Protein AF-A0A0R2NVL0-F1 (afdb_monomer_lite)

Radius of gyration: 11.82 Å; chains: 1; bounding box: 31×26×32 Å

Sequence (84 aa):
METGILKAIDLKTAAEQYFFVTVQRYADWILVKSLQSIKPFELLLNQRDLRVSAHHAVAACGNQRYEFNDDTGGLITQLSAWAG

Foldseek 3Di:
DDWFKKWKAQQVPRDIDIATWDWDDDPQKIWIFGPDPVDTDIDIDGLCQWDADQAWIWGDDVRMIIITGHPVSPVSVVSVVSND

Secondary structure (DSSP, 8-state):
--EEEEEEEETTT--EEEEEEEEEEETTEEEEEE--TTS--EEEEEGGGEEEETTEEEEEETTEEEEEE-TTSHHHHHHHHH--

pLDDT: mean 90.4, std 6.97, range [63.59, 96.94]

Organism: NCBI:txid1413187

Structure (mmCIF, N/CA/C/O backbone):
data_AF-A0A0R2NVL0-F1
#
_entry.id   AF-A0A0R2NVL0-F1
#
loop_
_atom_site.group_PDB
_atom_site.id
_atom_site.type_symbol
_atom_site.label_atom_id
_atom_site.label_alt_id
_atom_site.label_comp_id
_atom_site.label_asym_id
_atom_site.label_entity_id
_atom_site.label_seq_id
_atom_site.pdbx_PDB_ins_code
_atom_site.Cartn_x
_atom_site.Cartn_y
_atom_site.Cartn_z
_atom_site.occupancy
_atom_site.B_iso_or_equiv
_atom_site.auth_seq_id
_atom_site.auth_comp_id
_atom_site.auth_asym_id
_atom_site.auth_atom_id
_atom_site.pdbx_PDB_model_num
ATOM 1 N N . MET A 1 1 ? 15.311 1.954 -4.067 1.00 73.31 1 MET A N 1
ATOM 2 C CA . MET A 1 1 ? 14.282 1.480 -3.117 1.00 73.31 1 MET A CA 1
ATOM 3 C C . MET A 1 1 ? 13.426 2.687 -2.868 1.00 73.31 1 MET A C 1
ATOM 5 O O . MET A 1 1 ? 13.879 3.584 -2.168 1.00 73.31 1 MET A O 1
ATOM 9 N N . GLU A 1 2 ? 12.273 2.738 -3.519 1.00 87.81 2 GLU A N 1
ATOM 10 C CA . GLU A 1 2 ? 11.436 3.930 -3.479 1.00 87.81 2 GLU A CA 1
ATOM 11 C C . GLU A 1 2 ? 10.612 3.988 -2.194 1.00 87.81 2 GLU A C 1
ATOM 13 O O . GLU A 1 2 ? 10.185 2.962 -1.652 1.00 87.81 2 GLU A O 1
ATOM 18 N N . THR A 1 3 ? 10.421 5.205 -1.699 1.00 90.94 3 THR A N 1
ATOM 19 C CA . THR A 1 3 ? 9.652 5.505 -0.494 1.00 90.94 3 THR A CA 1
ATOM 20 C C . THR A 1 3 ? 8.534 6.478 -0.831 1.00 90.94 3 THR A C 1
ATOM 22 O O . THR A 1 3 ? 8.557 7.140 -1.864 1.00 90.94 3 THR A O 1
ATOM 25 N N . GLY A 1 4 ? 7.526 6.558 0.028 1.00 91.88 4 GLY A N 1
ATOM 26 C CA . GLY A 1 4 ? 6.429 7.496 -0.175 1.00 91.88 4 GLY A CA 1
ATOM 27 C C . GLY A 1 4 ? 5.450 7.502 0.981 1.00 91.88 4 GLY A C 1
ATOM 28 O O . GLY A 1 4 ? 5.720 6.950 2.051 1.00 91.88 4 GLY A O 1
ATOM 29 N N . ILE A 1 5 ? 4.310 8.149 0.770 1.00 93.19 5 ILE A N 1
ATOM 30 C CA . ILE A 1 5 ? 3.261 8.270 1.773 1.00 93.19 5 ILE A CA 1
ATOM 31 C C . ILE A 1 5 ? 2.156 7.273 1.463 1.00 93.19 5 ILE A C 1
ATOM 33 O O . ILE A 1 5 ? 1.584 7.259 0.377 1.00 93.19 5 ILE A O 1
ATOM 37 N N . LEU A 1 6 ? 1.821 6.460 2.457 1.00 94.75 6 LEU A N 1
ATOM 38 C CA . LEU A 1 6 ? 0.615 5.655 2.455 1.00 94.75 6 LEU A CA 1
ATOM 39 C C . LEU A 1 6 ? -0.430 6.315 3.347 1.00 94.75 6 LEU A C 1
ATOM 41 O O . LEU A 1 6 ? -0.201 6.518 4.539 1.00 94.75 6 LEU A O 1
ATOM 45 N N . LYS A 1 7 ? -1.606 6.571 2.788 1.00 96.06 7 LYS A N 1
ATOM 46 C CA . LYS A 1 7 ? -2.817 6.909 3.525 1.00 96.06 7 LYS A CA 1
ATOM 47 C C . LYS A 1 7 ? -3.688 5.656 3.645 1.00 96.06 7 LYS A C 1
ATOM 49 O O . LYS A 1 7 ? -4.187 5.142 2.650 1.00 96.06 7 LYS A O 1
ATOM 54 N N . ALA A 1 8 ? -3.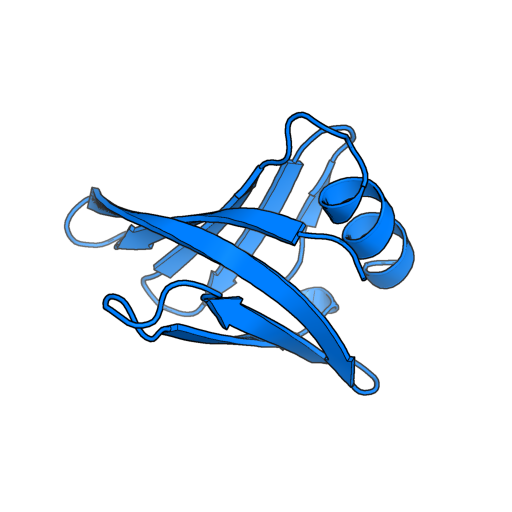862 5.158 4.863 1.00 95.62 8 ALA A N 1
ATOM 55 C CA . ALA A 1 8 ? -4.810 4.101 5.192 1.00 95.62 8 ALA A CA 1
ATOM 56 C C . ALA A 1 8 ? -6.127 4.723 5.666 1.00 95.62 8 ALA A C 1
ATOM 58 O O . ALA A 1 8 ? -6.128 5.580 6.550 1.00 95.62 8 ALA A O 1
ATOM 59 N N . ILE A 1 9 ? -7.236 4.287 5.081 1.00 96.94 9 ILE A N 1
ATOM 60 C CA . ILE A 1 9 ? -8.584 4.772 5.368 1.00 96.94 9 ILE A CA 1
ATOM 61 C C . ILE A 1 9 ? -9.410 3.585 5.845 1.00 96.94 9 ILE A C 1
ATOM 63 O O . ILE A 1 9 ? -9.596 2.619 5.103 1.00 96.94 9 ILE A O 1
ATOM 67 N N . ASP A 1 10 ? -9.929 3.661 7.066 1.00 95.75 10 ASP A N 1
ATOM 68 C CA . ASP A 1 10 ? -10.945 2.728 7.538 1.00 95.75 10 ASP A CA 1
ATOM 69 C C . ASP A 1 10 ? -12.298 3.120 6.929 1.00 95.75 10 ASP A C 1
ATOM 71 O O . ASP A 1 10 ? -12.853 4.178 7.216 1.00 95.75 10 ASP A O 1
ATOM 75 N N . LEU A 1 11 ? -12.840 2.266 6.064 1.00 93.94 11 LEU A N 1
ATOM 76 C CA . LEU A 1 11 ? -14.064 2.531 5.306 1.00 93.94 11 LEU A CA 1
ATOM 77 C C . LEU A 1 11 ? -15.331 2.518 6.173 1.00 93.94 11 LEU A C 1
ATOM 79 O O . LEU A 1 11 ? -16.373 2.991 5.728 1.00 93.94 11 LEU A O 1
ATOM 83 N N . LYS A 1 12 ? -15.267 1.984 7.400 1.00 95.38 12 LYS A N 1
ATOM 84 C CA . LYS A 1 12 ? -16.407 1.941 8.325 1.00 95.38 12 LYS A CA 1
ATOM 85 C C . LYS A 1 12 ? -16.505 3.218 9.156 1.00 95.38 12 LYS A C 1
ATOM 87 O O . LYS A 1 12 ? -17.604 3.672 9.457 1.00 95.38 12 LYS A O 1
ATOM 92 N N . THR A 1 13 ? -15.364 3.759 9.562 1.00 96.19 13 THR A N 1
ATOM 93 C CA . THR A 1 13 ? -15.267 4.897 10.489 1.00 96.19 13 THR A CA 1
ATOM 94 C C . THR A 1 13 ? -14.807 6.184 9.813 1.00 96.19 13 THR A C 1
ATOM 96 O O . THR A 1 13 ? -14.849 7.236 10.442 1.00 96.19 13 THR A O 1
ATOM 99 N N . ALA A 1 14 ? -14.369 6.105 8.553 1.00 94.31 14 ALA A N 1
ATOM 100 C CA . ALA A 1 14 ? -13.684 7.167 7.818 1.00 94.31 14 ALA A CA 1
ATOM 101 C C . ALA A 1 14 ? -12.398 7.671 8.505 1.00 94.31 14 ALA A C 1
ATOM 103 O O . ALA A 1 14 ? -11.895 8.741 8.169 1.00 94.31 14 ALA A O 1
ATOM 104 N N . ALA A 1 15 ? -11.850 6.915 9.465 1.00 96.19 15 ALA A N 1
ATOM 105 C CA . ALA A 1 15 ? -10.608 7.276 10.130 1.00 96.19 15 ALA A CA 1
ATOM 106 C C . ALA A 1 15 ? -9.428 7.155 9.158 1.00 96.19 15 ALA A C 1
ATOM 108 O O . ALA A 1 15 ? -9.275 6.142 8.472 1.00 96.19 15 ALA A O 1
ATOM 109 N N . GLU A 1 16 ? -8.574 8.175 9.138 1.00 96.69 16 GLU A N 1
ATOM 110 C CA . GLU A 1 16 ? -7.413 8.239 8.254 1.00 96.69 16 GLU A CA 1
ATOM 111 C C . GLU A 1 16 ? -6.111 8.131 9.045 1.00 96.69 16 GLU A C 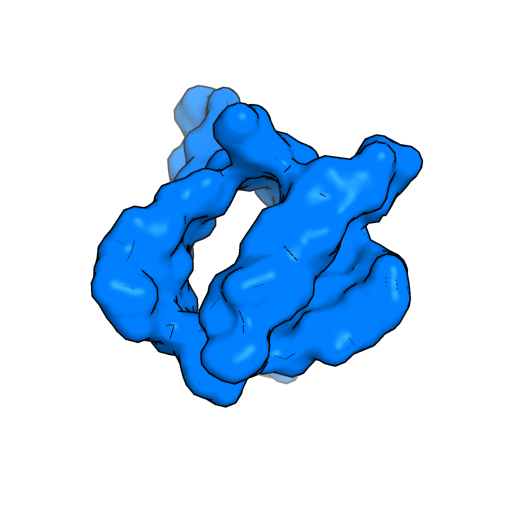1
ATOM 113 O O . GLU A 1 16 ? -5.943 8.732 10.109 1.00 96.69 16 GLU A O 1
ATOM 118 N N . GLN A 1 17 ? -5.153 7.385 8.503 1.00 95.19 17 GLN A N 1
ATOM 119 C CA . GLN A 1 17 ? -3.816 7.256 9.058 1.00 95.19 17 GLN A CA 1
ATOM 120 C C . GLN A 1 17 ? -2.767 7.369 7.961 1.00 95.19 17 GLN A C 1
ATOM 122 O O . GLN A 1 17 ? -2.846 6.697 6.941 1.00 95.19 17 GLN A O 1
ATOM 127 N N . TYR A 1 18 ? -1.741 8.176 8.212 1.00 94.62 18 TYR A N 1
ATOM 128 C CA . TYR A 1 18 ? -0.654 8.414 7.266 1.00 94.62 18 TYR A CA 1
ATOM 129 C C . TYR A 1 18 ? 0.625 7.717 7.725 1.00 94.62 18 TYR A C 1
ATOM 131 O O . TYR A 1 18 ? 0.945 7.740 8.918 1.00 94.62 18 TYR A O 1
ATOM 139 N N . PHE A 1 19 ? 1.344 7.102 6.796 1.00 94.56 19 PHE A N 1
ATOM 140 C CA . PHE A 1 19 ? 2.581 6.374 7.050 1.00 94.56 19 PHE A CA 1
ATOM 141 C C . PHE A 1 19 ? 3.629 6.761 6.017 1.00 94.56 19 PHE A C 1
ATOM 143 O O . PHE A 1 19 ? 3.319 6.847 4.832 1.00 94.56 19 PHE A O 1
ATOM 150 N N . PHE A 1 20 ? 4.873 6.937 6.454 1.00 93.69 20 PHE A N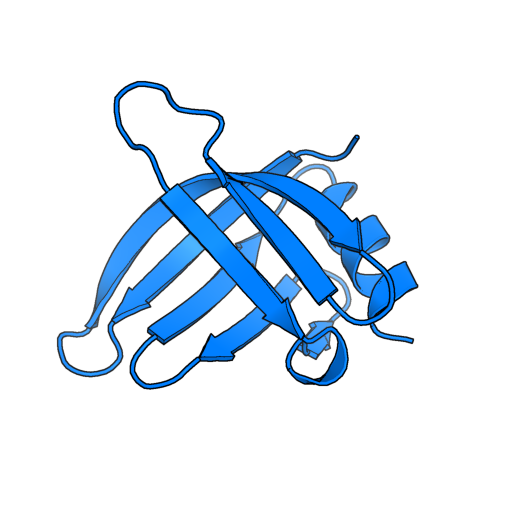 1
ATOM 151 C CA . PHE A 1 20 ? 6.008 6.976 5.535 1.00 93.69 20 PHE A CA 1
ATOM 152 C C . PHE A 1 20 ? 6.490 5.548 5.299 1.00 93.69 20 PHE A C 1
ATOM 154 O O . PHE A 1 20 ? 6.897 4.878 6.250 1.00 93.69 20 PHE A O 1
ATOM 161 N N . VAL A 1 21 ? 6.390 5.062 4.063 1.00 94.31 21 VAL A N 1
ATOM 162 C CA . VAL A 1 21 ? 6.545 3.642 3.738 1.00 94.31 21 VAL A CA 1
ATOM 163 C C . VAL A 1 21 ? 7.633 3.377 2.706 1.00 94.31 21 VAL A C 1
ATOM 165 O O . VAL A 1 21 ? 7.962 4.230 1.887 1.00 94.31 21 VAL A O 1
ATOM 168 N N . THR A 1 22 ? 8.148 2.152 2.730 1.00 93.69 22 THR A N 1
ATOM 169 C CA . THR A 1 22 ? 8.874 1.512 1.627 1.00 93.69 22 THR A CA 1
ATOM 170 C C . THR A 1 22 ? 8.072 0.316 1.123 1.00 93.69 22 THR A C 1
ATOM 172 O O . THR A 1 22 ? 7.258 -0.246 1.868 1.00 93.69 22 THR A O 1
ATOM 175 N N . VAL A 1 23 ? 8.307 -0.094 -0.124 1.00 93.50 23 VAL A N 1
ATOM 176 C CA . VAL A 1 23 ? 7.660 -1.271 -0.712 1.00 93.50 23 VAL A CA 1
ATOM 177 C C . VAL A 1 23 ? 8.674 -2.257 -1.286 1.00 93.50 23 VAL A C 1
ATOM 179 O O . VAL A 1 23 ? 9.676 -1.875 -1.891 1.00 93.50 23 VAL A O 1
ATOM 182 N N . GLN A 1 24 ? 8.388 -3.546 -1.123 1.00 94.25 24 GLN A N 1
ATOM 183 C CA . GLN A 1 24 ? 9.197 -4.645 -1.636 1.00 94.25 24 GLN A CA 1
ATOM 184 C C . GLN A 1 24 ? 8.312 -5.664 -2.355 1.00 94.25 24 GLN A C 1
ATOM 186 O O . GLN A 1 24 ? 7.299 -6.106 -1.820 1.00 94.25 24 GLN A O 1
ATOM 191 N N . ARG A 1 25 ? 8.705 -6.058 -3.569 1.00 92.75 25 ARG A N 1
ATOM 192 C CA . ARG A 1 25 ? 7.989 -7.063 -4.361 1.00 92.75 25 ARG A CA 1
ATOM 193 C C . ARG A 1 25 ? 8.421 -8.485 -3.993 1.00 92.75 25 ARG A C 1
ATOM 195 O O . ARG A 1 25 ? 9.614 -8.764 -3.891 1.00 92.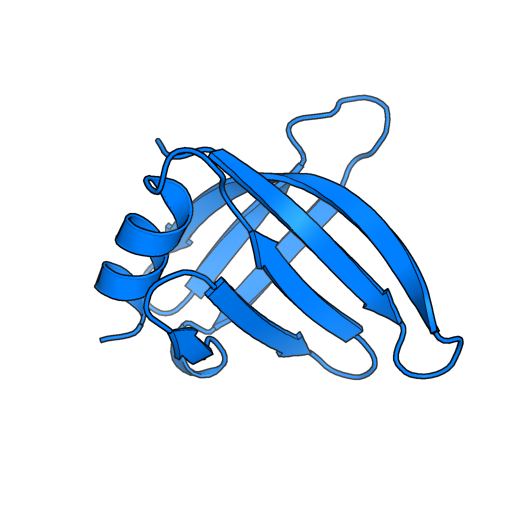75 25 ARG A O 1
ATOM 202 N N . TYR A 1 26 ? 7.446 -9.384 -3.889 1.00 91.25 26 TYR A N 1
ATOM 203 C CA . TYR A 1 26 ? 7.616 -10.824 -3.690 1.00 91.25 26 TYR A CA 1
ATOM 204 C C . TYR A 1 26 ? 6.692 -11.595 -4.639 1.00 91.25 26 TYR A C 1
ATOM 206 O O . TYR A 1 26 ? 5.522 -11.799 -4.329 1.00 91.25 26 TYR A O 1
ATOM 214 N N . ALA A 1 27 ? 7.208 -12.032 -5.793 1.00 89.31 27 ALA A N 1
ATOM 215 C CA . ALA A 1 27 ? 6.402 -12.649 -6.855 1.00 89.31 27 ALA A CA 1
ATOM 216 C C . ALA A 1 27 ? 5.188 -11.769 -7.228 1.00 89.31 27 ALA A C 1
ATOM 218 O O . ALA A 1 27 ? 5.402 -10.679 -7.767 1.00 89.31 27 ALA A O 1
ATOM 219 N N . ASP A 1 28 ? 3.969 -12.203 -6.889 1.00 91.88 28 ASP A N 1
ATOM 220 C CA . ASP A 1 28 ? 2.689 -11.504 -7.115 1.00 91.88 28 ASP A CA 1
ATOM 221 C C . ASP 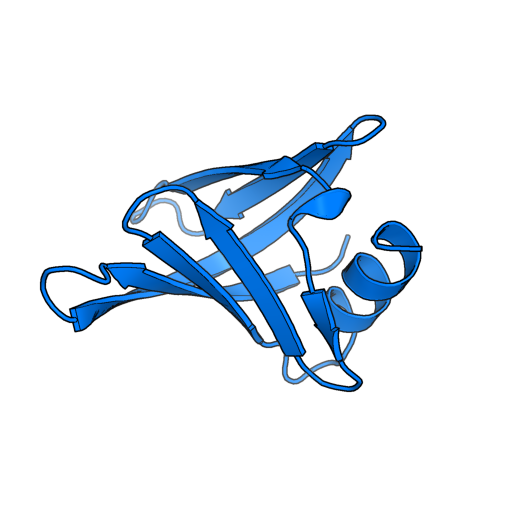A 1 28 ? 2.261 -10.602 -5.946 1.00 91.88 28 ASP A C 1
ATOM 223 O O . ASP A 1 28 ? 1.211 -9.964 -5.988 1.00 91.88 28 ASP A O 1
ATOM 227 N N . TRP A 1 29 ? 3.062 -10.536 -4.887 1.00 93.69 29 TRP A N 1
ATOM 228 C CA . TRP A 1 29 ? 2.770 -9.772 -3.681 1.00 93.69 29 TRP A CA 1
ATOM 229 C C . TRP A 1 29 ? 3.665 -8.542 -3.564 1.00 93.69 29 TRP A C 1
ATOM 231 O O . TRP A 1 29 ? 4.779 -8.494 -4.093 1.00 93.69 29 TRP A O 1
ATOM 241 N N . ILE A 1 30 ? 3.174 -7.535 -2.853 1.00 94.25 30 ILE A N 1
ATOM 242 C CA . ILE A 1 30 ? 3.891 -6.323 -2.474 1.00 94.25 30 ILE A CA 1
ATOM 243 C C . ILE A 1 30 ? 3.795 -6.198 -0.960 1.00 94.25 30 ILE A C 1
ATOM 245 O O . ILE A 1 30 ? 2.706 -6.112 -0.398 1.00 94.25 30 ILE A O 1
ATOM 249 N N . LEU A 1 31 ? 4.947 -6.180 -0.306 1.00 95.31 31 LEU A N 1
ATOM 250 C CA . LEU A 1 31 ? 5.076 -5.886 1.108 1.00 95.31 31 LEU A CA 1
ATOM 251 C C . LEU A 1 31 ? 5.304 -4.390 1.286 1.00 95.31 31 LEU A C 1
ATOM 253 O O . LEU A 1 31 ? 6.273 -3.845 0.761 1.00 95.31 31 LEU A O 1
ATOM 257 N N . VAL A 1 32 ? 4.435 -3.744 2.046 1.00 94.88 32 VAL A N 1
ATOM 258 C CA . VAL A 1 32 ? 4.506 -2.330 2.403 1.00 94.88 32 VAL A CA 1
ATOM 259 C C . VAL A 1 32 ? 4.878 -2.236 3.872 1.00 94.88 32 VAL A C 1
ATOM 261 O O . VAL A 1 32 ? 4.223 -2.849 4.714 1.00 94.88 32 VAL A O 1
ATOM 264 N N . LYS A 1 33 ? 5.919 -1.469 4.191 1.00 95.56 33 LYS A N 1
ATOM 265 C CA . LYS A 1 33 ? 6.425 -1.315 5.560 1.00 95.56 33 LYS A CA 1
ATOM 266 C C . LYS A 1 33 ? 6.580 0.146 5.919 1.00 95.56 33 LYS A C 1
ATOM 268 O O . LYS A 1 33 ? 7.175 0.900 5.154 1.00 95.56 33 LYS A O 1
ATOM 273 N N . SER A 1 34 ? 6.097 0.525 7.097 1.00 95.19 34 SER A N 1
ATOM 274 C CA . SER A 1 34 ? 6.400 1.832 7.680 1.00 95.19 34 SER A CA 1
ATOM 275 C C . SER A 1 34 ? 7.881 1.923 8.039 1.00 95.19 34 SER A C 1
ATOM 277 O O . SER A 1 34 ? 8.452 1.014 8.640 1.00 95.19 34 SER A O 1
ATOM 279 N N . LEU A 1 35 ? 8.490 3.049 7.681 1.00 93.31 35 LEU A N 1
ATOM 280 C CA . LEU A 1 35 ? 9.850 3.430 8.056 1.00 93.31 35 LEU A CA 1
ATOM 281 C C . LEU A 1 35 ? 9.889 4.162 9.409 1.00 93.31 35 LEU A C 1
ATOM 283 O O . LEU A 1 35 ? 10.956 4.547 9.880 1.00 93.31 35 LEU A O 1
ATOM 287 N N . GLN A 1 36 ? 8.731 4.384 10.036 1.00 91.88 36 GLN A N 1
ATOM 288 C CA . GLN A 1 36 ? 8.605 5.132 11.282 1.00 91.88 36 GLN A CA 1
ATOM 289 C C . GLN A 1 36 ? 8.616 4.176 12.480 1.00 91.88 36 GLN A C 1
ATOM 291 O O . GLN A 1 36 ? 7.647 3.454 12.710 1.00 91.88 36 GLN A O 1
ATOM 296 N N . SER A 1 37 ? 9.663 4.222 13.308 1.00 87.81 37 SER A N 1
ATOM 297 C CA . SER A 1 37 ? 9.803 3.327 14.472 1.00 87.81 37 SER A CA 1
ATOM 298 C C . SER A 1 37 ? 8.673 3.459 15.502 1.00 87.81 37 SER A C 1
ATOM 300 O O . SER A 1 37 ? 8.295 2.480 16.134 1.00 87.81 37 SER A O 1
ATOM 302 N N . ILE A 1 38 ? 8.107 4.660 15.662 1.00 90.44 38 ILE A N 1
ATOM 303 C CA . ILE A 1 38 ? 6.995 4.930 16.594 1.00 90.44 38 ILE A CA 1
ATOM 304 C C . ILE A 1 38 ? 5.626 4.484 16.063 1.00 90.44 38 ILE A C 1
ATOM 306 O O . ILE A 1 38 ? 4.645 4.496 16.801 1.00 90.44 38 ILE A O 1
ATOM 310 N N . LYS A 1 39 ? 5.544 4.138 14.774 1.00 91.19 39 LYS A N 1
ATOM 311 C CA . LYS A 1 39 ? 4.297 3.796 14.093 1.00 91.19 39 LYS A CA 1
ATOM 312 C C . LYS A 1 39 ? 4.519 2.555 13.221 1.00 91.19 39 LYS A C 1
ATOM 314 O O . LYS A 1 39 ? 4.551 2.672 11.989 1.00 91.19 39 LYS A O 1
ATOM 319 N N . PRO A 1 40 ? 4.729 1.381 13.848 1.00 91.94 40 PRO A N 1
ATOM 320 C CA . PRO A 1 40 ? 4.947 0.146 13.117 1.00 91.94 40 PRO A CA 1
ATOM 321 C C . PRO A 1 40 ? 3.699 -0.190 12.303 1.00 91.94 40 PRO A C 1
ATOM 323 O O . PRO A 1 40 ? 2.575 -0.143 12.802 1.00 91.94 40 PRO A O 1
ATOM 326 N N . PHE A 1 41 ? 3.910 -0.503 11.033 1.00 94.19 41 PHE A N 1
ATOM 327 C CA . PHE A 1 41 ? 2.861 -0.891 10.107 1.00 94.19 41 PHE A CA 1
ATOM 328 C C . PHE A 1 41 ? 3.462 -1.788 9.039 1.00 94.19 41 PHE A C 1
ATOM 330 O O . PHE A 1 41 ? 4.527 -1.485 8.492 1.00 94.19 41 PHE A O 1
ATOM 337 N N . GLU A 1 42 ? 2.759 -2.873 8.751 1.00 94.81 42 GLU A N 1
ATOM 338 C CA . GLU A 1 42 ? 3.095 -3.809 7.696 1.00 94.81 42 GLU A CA 1
ATOM 339 C C . GLU A 1 42 ? 1.807 -4.234 6.996 1.00 94.81 42 GLU A C 1
ATOM 341 O O . GLU A 1 42 ? 0.801 -4.525 7.644 1.00 94.81 42 GLU A O 1
ATOM 346 N N . LEU A 1 43 ? 1.839 -4.242 5.669 1.00 94.50 43 LEU A N 1
ATOM 347 C CA . LEU A 1 43 ? 0.717 -4.628 4.830 1.00 94.50 43 LEU A CA 1
ATOM 348 C C . LEU A 1 43 ? 1.238 -5.460 3.667 1.00 94.50 43 LEU A C 1
ATOM 350 O O . LEU A 1 43 ? 2.159 -5.051 2.965 1.00 94.50 43 LEU A O 1
ATOM 354 N N . LEU A 1 44 ? 0.615 -6.611 3.445 1.00 94.50 44 LEU A N 1
ATOM 355 C CA . LEU A 1 44 ? 0.868 -7.444 2.280 1.00 94.50 44 LEU A CA 1
ATOM 356 C C . LEU A 1 44 ? -0.299 -7.286 1.300 1.00 94.50 44 LEU A C 1
ATOM 358 O O . LEU A 1 44 ? -1.444 -7.565 1.648 1.00 94.50 44 LEU A O 1
ATOM 362 N N . LEU A 1 45 ? -0.006 -6.826 0.087 1.00 92.81 45 LEU A N 1
ATOM 363 C CA . LEU A 1 45 ? -0.975 -6.614 -0.988 1.00 92.81 45 LEU A CA 1
ATOM 364 C C . LEU A 1 45 ? -0.709 -7.569 -2.141 1.00 92.81 45 LEU A C 1
ATOM 366 O O . LEU A 1 45 ? 0.449 -7.803 -2.484 1.00 92.81 45 LEU A O 1
ATOM 370 N N . ASN A 1 46 ? -1.758 -8.080 -2.780 1.00 92.56 46 ASN A N 1
ATOM 371 C CA . ASN A 1 46 ? -1.598 -8.712 -4.082 1.00 92.56 46 ASN A CA 1
ATOM 372 C C . ASN A 1 46 ? -1.468 -7.621 -5.157 1.00 92.56 46 ASN A C 1
ATOM 374 O O . ASN A 1 46 ? -2.196 -6.629 -5.124 1.00 92.56 46 ASN A O 1
ATOM 378 N N . GLN A 1 47 ? -0.574 -7.799 -6.130 1.00 91.88 47 GLN A N 1
ATOM 379 C CA . GLN A 1 47 ? -0.399 -6.864 -7.250 1.00 91.88 47 GLN A CA 1
ATOM 380 C C . GLN A 1 47 ? -1.694 -6.648 -8.031 1.00 91.88 47 GLN A C 1
ATOM 382 O O . GLN A 1 47 ? -1.956 -5.537 -8.476 1.00 91.88 47 GLN A O 1
ATOM 387 N N . ARG A 1 48 ? -2.542 -7.678 -8.134 1.00 89.56 48 ARG A N 1
ATOM 388 C CA . ARG A 1 48 ? -3.831 -7.604 -8.838 1.00 89.56 48 ARG A CA 1
ATOM 389 C C . ARG A 1 48 ? -4.858 -6.716 -8.141 1.00 89.56 48 ARG A C 1
ATOM 391 O O . ARG A 1 48 ? -5.780 -6.230 -8.790 1.00 89.56 48 ARG A O 1
ATOM 398 N N . ASP A 1 49 ? -4.698 -6.503 -6.839 1.00 89.88 49 ASP A N 1
ATOM 399 C CA . ASP A 1 49 ? -5.573 -5.625 -6.060 1.00 89.88 49 ASP A CA 1
ATOM 400 C C . ASP A 1 49 ? -5.142 -4.156 -6.166 1.00 89.88 49 ASP A C 1
ATOM 402 O O . ASP A 1 49 ? -5.863 -3.259 -5.718 1.00 89.88 49 ASP A O 1
ATOM 406 N N . LEU A 1 50 ? -3.974 -3.897 -6.768 1.00 92.38 50 LEU A N 1
ATOM 407 C CA . LEU A 1 50 ? -3.433 -2.564 -6.950 1.00 92.38 50 LEU A CA 1
ATOM 408 C C . LEU A 1 50 ? -3.968 -1.937 -8.239 1.00 92.38 50 LEU A C 1
ATOM 410 O O . LEU A 1 50 ? -3.747 -2.419 -9.346 1.00 92.38 50 LEU A O 1
ATOM 414 N N . ARG A 1 51 ? -4.645 -0.801 -8.097 1.00 92.44 51 ARG A N 1
ATOM 415 C CA . ARG A 1 51 ? -5.067 0.051 -9.208 1.00 92.44 51 ARG A CA 1
ATOM 416 C C . ARG A 1 51 ? -4.160 1.262 -9.266 1.00 92.44 51 ARG A C 1
ATOM 418 O O . ARG A 1 51 ? -4.203 2.097 -8.364 1.00 92.44 51 ARG A O 1
ATOM 425 N N . VAL A 1 52 ? -3.363 1.363 -10.322 1.00 90.38 52 VAL A N 1
ATOM 426 C CA . VAL A 1 52 ? -2.409 2.460 -10.506 1.00 90.38 52 VAL A CA 1
ATOM 427 C C . VAL A 1 52 ? -2.908 3.414 -11.591 1.00 90.38 52 VAL A C 1
ATOM 429 O O . VAL A 1 52 ? -3.389 2.990 -12.639 1.00 90.38 52 VAL A O 1
ATOM 432 N N . SER A 1 53 ? -2.814 4.712 -11.325 1.00 83.88 53 SER A N 1
ATOM 433 C CA . SER A 1 53 ? -2.992 5.804 -12.281 1.00 83.88 53 SER A CA 1
ATOM 434 C C . SER A 1 53 ? -1.712 6.644 -12.342 1.00 83.88 53 SER A C 1
ATOM 436 O O . SER A 1 53 ? -0.763 6.393 -11.602 1.00 83.88 53 SER A O 1
ATOM 438 N N . ALA A 1 54 ? -1.669 7.650 -13.222 1.00 76.44 54 ALA A N 1
ATOM 439 C CA . ALA A 1 54 ? -0.455 8.424 -13.509 1.00 76.44 54 ALA A CA 1
ATOM 440 C C . ALA A 1 54 ? 0.243 9.025 -12.270 1.00 76.44 54 ALA A C 1
ATOM 442 O O . ALA A 1 54 ? 1.455 9.220 -12.297 1.00 76.44 54 ALA A O 1
ATOM 443 N N . HIS A 1 55 ? -0.501 9.305 -11.195 1.00 79.06 55 HIS A N 1
ATOM 444 C CA . HIS A 1 55 ? 0.024 9.971 -9.996 1.00 79.06 55 HIS A CA 1
ATOM 445 C C . HIS A 1 55 ? -0.381 9.297 -8.683 1.00 79.06 55 HIS A C 1
ATOM 447 O O . HIS A 1 55 ? -0.116 9.833 -7.614 1.00 79.06 55 HIS A O 1
ATOM 453 N N . HIS A 1 56 ? -1.065 8.155 -8.740 1.00 85.62 56 HIS A N 1
ATOM 454 C CA . HIS A 1 56 ? -1.679 7.568 -7.557 1.00 85.62 56 HIS A CA 1
ATOM 455 C C . HIS A 1 56 ? -1.792 6.054 -7.694 1.00 85.62 56 HIS A C 1
ATOM 457 O O . HIS A 1 56 ? -2.051 5.548 -8.784 1.00 85.62 56 HIS A O 1
ATOM 463 N N . ALA A 1 57 ? -1.663 5.326 -6.589 1.00 92.31 57 ALA A N 1
ATOM 464 C CA . ALA A 1 57 ? -2.002 3.909 -6.545 1.00 92.31 57 ALA A CA 1
ATOM 465 C C . ALA A 1 57 ? -2.969 3.629 -5.395 1.00 92.31 57 ALA A C 1
ATOM 467 O O . ALA A 1 57 ? -2.840 4.194 -4.312 1.00 92.31 57 ALA A O 1
ATOM 468 N N . VAL A 1 58 ? -3.943 2.752 -5.631 1.00 94.62 58 VAL A N 1
ATOM 469 C CA . VAL A 1 58 ? -4.965 2.380 -4.648 1.00 94.62 58 VAL A CA 1
ATOM 470 C C . VAL A 1 58 ? -5.043 0.877 -4.518 1.00 94.62 58 VAL A C 1
ATOM 472 O O . VAL A 1 58 ? -5.136 0.181 -5.523 1.00 94.62 58 VAL A O 1
ATOM 475 N N . ALA A 1 59 ? -5.104 0.390 -3.286 1.00 94.62 59 ALA A N 1
ATOM 476 C CA . ALA A 1 59 ? -5.517 -0.973 -2.985 1.00 94.62 59 ALA A CA 1
ATOM 477 C C . ALA A 1 59 ? -6.668 -0.965 -1.975 1.00 94.62 59 ALA A C 1
ATOM 479 O O . ALA A 1 59 ? -6.760 -0.076 -1.126 1.00 94.62 59 ALA A O 1
ATOM 480 N N . ALA A 1 60 ? -7.547 -1.959 -2.052 1.00 91.19 60 ALA A N 1
ATOM 481 C CA . ALA A 1 60 ? -8.596 -2.178 -1.063 1.00 91.19 60 ALA A CA 1
ATOM 482 C C . ALA A 1 60 ? -8.445 -3.581 -0.471 1.00 91.19 60 ALA A C 1
ATOM 484 O O . ALA A 1 60 ? -8.345 -4.553 -1.213 1.00 91.19 60 ALA A O 1
ATOM 485 N N . CYS A 1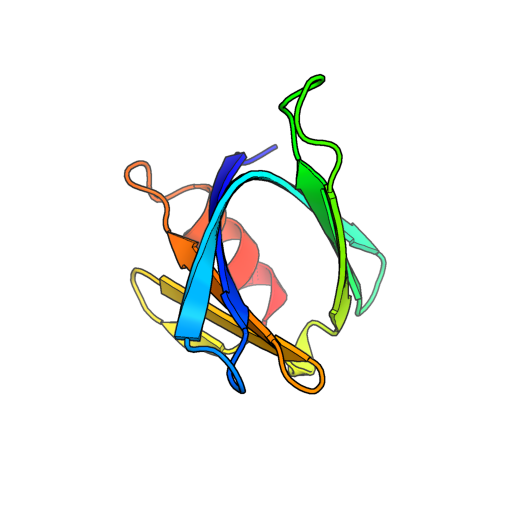 61 ? -8.434 -3.684 0.856 1.00 86.56 61 CYS A N 1
ATOM 486 C CA . CYS A 1 61 ? -8.375 -4.955 1.571 1.00 86.56 61 CYS A CA 1
ATOM 487 C C . CYS A 1 61 ? -9.386 -4.931 2.722 1.00 86.56 61 CYS A C 1
ATOM 489 O O . CYS A 1 61 ? -9.234 -4.183 3.691 1.00 86.56 61 CYS A O 1
ATOM 491 N N . GLY A 1 62 ? -10.450 -5.729 2.602 1.00 87.62 62 GLY A N 1
ATOM 492 C CA . GLY A 1 62 ? -11.552 -5.728 3.566 1.00 87.62 62 GLY A CA 1
ATOM 493 C C . GLY A 1 62 ? -12.160 -4.332 3.748 1.00 87.62 62 GLY A C 1
ATOM 494 O O . GLY A 1 62 ? -12.551 -3.686 2.778 1.00 87.62 62 GLY A O 1
ATOM 495 N N . ASN A 1 63 ? -12.211 -3.857 4.996 1.00 92.75 63 ASN A N 1
ATOM 496 C CA . ASN A 1 63 ? -12.711 -2.522 5.348 1.00 92.75 63 ASN A CA 1
ATOM 497 C C . ASN A 1 63 ? -11.638 -1.426 5.282 1.00 92.75 63 ASN A C 1
ATOM 499 O O . ASN A 1 63 ? -11.862 -0.338 5.809 1.00 92.75 63 ASN A O 1
ATOM 503 N N . GLN A 1 64 ? -10.480 -1.684 4.676 1.00 94.19 64 GLN A N 1
ATOM 504 C CA . GLN A 1 64 ? -9.447 -0.671 4.505 1.00 94.19 64 GLN A CA 1
ATOM 505 C C . GLN A 1 64 ? -9.201 -0.345 3.040 1.00 94.19 64 GLN A C 1
ATOM 507 O O . GLN A 1 64 ? -9.179 -1.217 2.170 1.00 94.19 64 GLN A O 1
ATOM 512 N N . ARG A 1 65 ? -8.979 0.942 2.788 1.00 95.88 65 ARG A N 1
ATOM 513 C CA . ARG A 1 65 ? -8.470 1.466 1.526 1.00 95.88 65 ARG A CA 1
ATOM 514 C C . ARG A 1 65 ? -7.103 2.084 1.769 1.00 95.88 65 ARG A C 1
ATOM 516 O O . ARG A 1 65 ? -6.917 2.830 2.725 1.00 95.88 65 ARG A O 1
ATOM 523 N N . TYR A 1 66 ? -6.168 1.775 0.889 1.00 96.06 66 TYR A N 1
ATOM 524 C CA . TYR A 1 66 ? -4.786 2.216 0.940 1.00 96.06 66 TYR A CA 1
ATOM 525 C C . TYR A 1 66 ? -4.500 3.064 -0.285 1.00 96.06 66 TYR A C 1
ATOM 527 O O . TYR A 1 66 ? -4.649 2.594 -1.409 1.00 96.06 66 TYR A O 1
ATOM 535 N N . GLU A 1 67 ? -4.119 4.308 -0.050 1.00 95.44 67 GLU A N 1
ATOM 536 C CA . GLU A 1 67 ? -3.806 5.303 -1.065 1.00 95.44 67 GLU A CA 1
ATOM 537 C C . GLU A 1 67 ? -2.320 5.628 -0.978 1.00 95.44 67 GLU A C 1
ATOM 539 O O . GLU A 1 67 ? -1.839 6.131 0.038 1.00 95.44 67 GLU A O 1
ATOM 544 N N . PHE A 1 68 ? -1.583 5.290 -2.028 1.00 93.69 68 PHE A N 1
ATOM 545 C CA . PHE A 1 68 ? -0.169 5.603 -2.150 1.00 93.69 68 PHE A CA 1
ATOM 546 C C . PHE A 1 68 ? -0.037 6.921 -2.891 1.00 93.69 68 PHE A C 1
ATOM 548 O O . PHE A 1 68 ? -0.484 7.035 -4.032 1.00 93.69 68 PHE A O 1
ATOM 555 N N . ASN A 1 69 ? 0.607 7.880 -2.239 1.00 86.81 69 ASN A N 1
ATOM 556 C CA . ASN A 1 69 ? 0.971 9.173 -2.792 1.00 86.81 69 ASN A CA 1
ATOM 557 C C . ASN A 1 69 ? 2.479 9.348 -2.682 1.00 86.81 69 ASN A C 1
ATOM 559 O O . ASN A 1 69 ? 3.109 8.910 -1.714 1.00 86.81 69 ASN A O 1
ATOM 563 N N . ASP A 1 70 ? 3.063 10.008 -3.666 1.00 77.69 70 ASP A N 1
ATOM 564 C CA . ASP A 1 70 ? 4.480 10.314 -3.645 1.00 77.69 70 ASP A CA 1
ATOM 565 C C . ASP A 1 70 ? 4.736 11.563 -4.500 1.00 77.69 70 ASP A C 1
ATOM 567 O O . ASP A 1 70 ? 4.427 11.592 -5.690 1.00 77.69 70 ASP A O 1
ATOM 571 N N . ASP A 1 71 ? 5.287 12.599 -3.861 1.00 68.00 71 ASP A N 1
ATOM 572 C CA . ASP A 1 71 ? 5.578 13.900 -4.480 1.00 68.00 71 ASP A CA 1
ATOM 573 C C . ASP A 1 71 ? 6.854 13.879 -5.348 1.00 68.00 71 ASP A C 1
ATOM 575 O O . ASP A 1 71 ? 7.164 14.846 -6.041 1.00 68.00 71 ASP A O 1
ATOM 579 N N . THR A 1 72 ? 7.610 12.780 -5.312 1.00 67.44 72 THR A N 1
ATOM 580 C CA . THR A 1 72 ? 8.855 12.552 -6.065 1.00 67.44 72 THR A CA 1
ATOM 581 C C . THR A 1 72 ? 8.660 11.690 -7.321 1.00 67.44 72 THR A C 1
ATOM 583 O O . THR A 1 72 ? 9.541 11.644 -8.176 1.00 67.44 72 THR A O 1
ATOM 586 N N . GLY A 1 73 ? 7.513 11.019 -7.455 1.00 67.50 73 GLY A N 1
ATOM 587 C CA . GLY A 1 73 ? 7.146 10.119 -8.550 1.00 67.50 73 GLY A CA 1
ATOM 588 C C . GLY A 1 73 ? 7.804 8.729 -8.526 1.00 67.50 73 GLY A C 1
ATOM 589 O O . GLY A 1 73 ? 7.434 7.879 -9.343 1.00 67.50 73 GLY A O 1
ATOM 590 N N . GLY A 1 74 ? 8.761 8.468 -7.630 1.00 86.06 74 GLY A N 1
ATOM 591 C CA . GLY A 1 74 ? 9.501 7.204 -7.561 1.00 86.06 74 GLY A CA 1
ATOM 592 C C . GLY A 1 74 ? 8.637 5.999 -7.175 1.00 86.06 74 GLY A C 1
ATOM 593 O O . GLY A 1 74 ? 8.594 4.996 -7.896 1.00 86.06 74 GLY A O 1
ATOM 594 N N . LEU A 1 75 ? 7.899 6.095 -6.068 1.00 89.56 75 LEU A N 1
ATOM 595 C CA . LEU A 1 75 ? 7.074 5.007 -5.542 1.00 89.56 75 LEU A CA 1
ATOM 596 C C . LEU A 1 75 ? 5.933 4.659 -6.498 1.00 89.56 75 LEU A C 1
ATOM 598 O O . LEU A 1 75 ? 5.701 3.478 -6.761 1.00 89.56 75 LEU A O 1
ATOM 602 N N . ILE A 1 76 ? 5.237 5.660 -7.043 1.00 90.56 76 ILE A N 1
ATOM 603 C CA . ILE A 1 76 ? 4.113 5.415 -7.962 1.00 90.56 76 ILE A CA 1
ATOM 604 C C . ILE A 1 76 ? 4.602 4.782 -9.264 1.00 90.56 76 ILE A C 1
ATOM 606 O O . ILE A 1 76 ? 3.991 3.826 -9.744 1.00 90.56 76 ILE A O 1
ATOM 610 N N . THR A 1 77 ? 5.739 5.238 -9.797 1.00 89.50 77 THR A N 1
ATOM 611 C CA . THR A 1 77 ? 6.363 4.627 -10.981 1.00 89.50 77 THR A CA 1
ATOM 612 C C . THR A 1 77 ? 6.738 3.170 -10.715 1.00 89.50 77 THR A C 1
ATOM 614 O O . THR A 1 77 ? 6.451 2.296 -11.536 1.00 89.50 77 THR A O 1
ATOM 617 N N . GLN A 1 78 ? 7.323 2.881 -9.548 1.00 90.69 78 GLN A N 1
ATOM 618 C CA . GLN A 1 78 ? 7.696 1.522 -9.158 1.00 90.69 78 GLN A CA 1
ATOM 619 C C . GLN A 1 78 ? 6.468 0.607 -9.027 1.00 90.69 78 GLN A C 1
ATOM 621 O O . GLN A 1 78 ? 6.473 -0.510 -9.540 1.00 90.69 78 GLN A O 1
ATOM 626 N N . LEU A 1 79 ? 5.403 1.083 -8.379 1.00 91.50 79 LEU A N 1
ATOM 627 C CA . LEU A 1 79 ? 4.143 0.353 -8.234 1.00 91.50 79 LEU A CA 1
ATOM 628 C C . LEU A 1 79 ? 3.448 0.120 -9.585 1.00 91.50 79 LEU A C 1
ATOM 630 O O . LEU A 1 79 ? 2.947 -0.976 -9.828 1.00 91.50 79 LEU A O 1
ATOM 634 N N . SER A 1 80 ? 3.472 1.109 -10.483 1.00 89.88 80 SER A N 1
ATOM 635 C CA . SER A 1 80 ? 2.946 0.999 -11.851 1.00 89.88 80 SER A CA 1
ATOM 636 C C . SER A 1 80 ? 3.648 -0.104 -12.644 1.00 89.88 80 SER A C 1
ATOM 638 O O . SER A 1 80 ? 2.995 -0.947 -13.254 1.00 89.88 80 SER A O 1
ATOM 640 N N . ALA A 1 81 ? 4.981 -0.174 -12.556 1.00 89.69 81 ALA A N 1
ATOM 641 C CA . ALA A 1 81 ? 5.774 -1.213 -13.213 1.00 89.69 81 ALA A CA 1
ATOM 642 C C . ALA A 1 81 ? 5.477 -2.635 -12.698 1.00 89.69 81 ALA A C 1
ATOM 644 O O . ALA A 1 81 ? 5.829 -3.616 -13.353 1.00 89.69 81 ALA A O 1
ATOM 645 N N . TRP A 1 82 ? 4.875 -2.766 -11.514 1.00 90.12 82 TRP A N 1
ATOM 646 C CA . TRP A 1 82 ? 4.530 -4.056 -10.912 1.00 90.12 82 TRP A CA 1
ATOM 647 C C . TRP A 1 82 ? 3.060 -4.436 -11.065 1.00 90.12 82 TRP A C 1
ATOM 649 O O . TRP A 1 82 ? 2.746 -5.610 -10.932 1.00 90.12 82 TRP A O 1
ATOM 659 N N . ALA A 1 83 ? 2.176 -3.475 -11.329 1.00 82.06 83 ALA A N 1
ATOM 660 C CA . ALA A 1 83 ? 0.750 -3.718 -11.543 1.00 82.06 83 ALA A CA 1
ATOM 661 C C . ALA A 1 83 ? 0.412 -4.199 -12.971 1.00 82.06 83 ALA A C 1
ATOM 663 O O . ALA A 1 83 ? -0.762 -4.427 -13.263 1.00 82.06 83 ALA A O 1
ATOM 664 N N . GLY A 1 84 ? 1.422 -4.297 -13.848 1.00 63.59 84 GLY A N 1
ATOM 665 C CA . GLY A 1 84 ? 1.303 -4.743 -15.243 1.00 63.59 84 GLY A CA 1
ATOM 666 C C . GLY A 1 84 ? 0.929 -6.209 -15.414 1.00 63.59 84 GLY A C 1
ATOM 667 O O . GLY A 1 84 ? 1.378 -7.043 -14.595 1.00 63.59 84 GLY A O 1
#